Protein AF-A0A961NUL1-F1 (afdb_monomer_lite)

Foldseek 3Di:
DDQLAPPVVVVLVVVVVVLCPDPVNVVVDPDSDDVPDDDDPVDPVVCVVVVSDDPPPPD

Structure (mmCIF, N/CA/C/O backbone):
data_AF-A0A961NUL1-F1
#
_entry.id   AF-A0A961NUL1-F1
#
loop_
_atom_site.group_PDB
_atom_site.id
_atom_site.type_symbol
_atom_site.label_atom_id
_atom_site.label_alt_id
_atom_site.label_comp_id
_atom_site.label_asym_id
_atom_site.label_entity_id
_atom_site.label_seq_id
_atom_site.pdbx_PDB_ins_code
_atom_site.Cartn_x
_atom_site.Cartn_y
_atom_site.Cartn_z
_atom_site.occupancy
_atom_site.B_iso_or_equiv
_atom_site.auth_seq_id
_atom_site.auth_comp_id
_atom_site.auth_asym_id
_atom_site.auth_atom_id
_atom_site.pdbx_PDB_model_num
ATOM 1 N N . PRO A 1 1 ? -18.108 -12.225 6.488 1.00 49.16 1 PRO A N 1
ATOM 2 C CA . PRO A 1 1 ? -17.179 -11.859 7.582 1.00 49.16 1 PRO A CA 1
ATOM 3 C C . PRO A 1 1 ? -15.768 -11.687 7.003 1.00 49.16 1 PRO A C 1
ATOM 5 O O . PRO A 1 1 ? -14.955 -12.604 7.005 1.00 49.16 1 PRO A O 1
ATOM 8 N N . TRP A 1 2 ? -15.563 -10.554 6.337 1.00 50.84 2 TRP A N 1
ATOM 9 C CA . TRP A 1 2 ? -14.411 -10.302 5.479 1.00 50.84 2 TRP A CA 1
ATOM 10 C C . TRP A 1 2 ? -13.450 -9.437 6.285 1.00 50.84 2 TRP A C 1
ATOM 12 O O . TRP A 1 2 ? -13.769 -8.296 6.595 1.00 50.84 2 TRP A O 1
ATOM 22 N N . HIS A 1 3 ? -12.347 -10.026 6.742 1.00 52.47 3 HIS A N 1
ATOM 23 C CA . HIS A 1 3 ? -11.349 -9.326 7.540 1.00 52.47 3 HIS A CA 1
ATOM 24 C C . HIS A 1 3 ? -10.945 -8.030 6.825 1.00 52.47 3 HIS A C 1
ATOM 26 O O . HIS A 1 3 ? -10.415 -8.086 5.715 1.00 5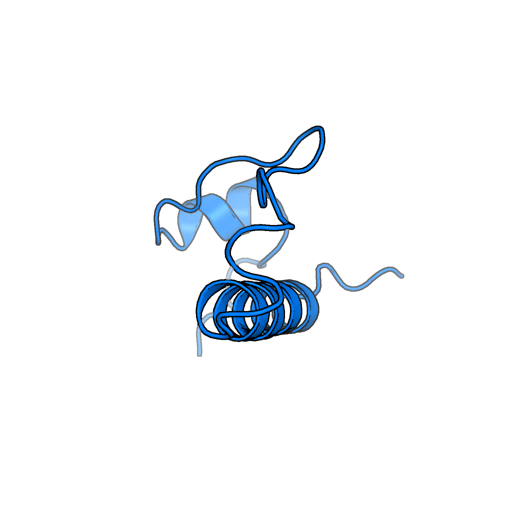2.47 3 HIS A O 1
ATOM 32 N N . HIS A 1 4 ? -11.167 -6.872 7.443 1.00 57.84 4 HIS A N 1
ATOM 33 C CA . HIS A 1 4 ? -10.498 -5.643 7.037 1.00 57.84 4 HIS A CA 1
ATOM 34 C C . HIS A 1 4 ? -9.033 -5.785 7.453 1.00 57.84 4 HIS A C 1
ATOM 36 O O . HIS A 1 4 ? -8.635 -5.594 8.597 1.00 57.84 4 HIS A O 1
ATOM 42 N N . ASN A 1 5 ? -8.273 -6.385 6.543 1.00 64.06 5 ASN A N 1
ATOM 43 C CA . ASN A 1 5 ? -7.115 -7.181 6.891 1.00 64.06 5 ASN A CA 1
ATOM 44 C C . ASN A 1 5 ? -5.853 -6.326 6.788 1.00 64.06 5 ASN A C 1
ATOM 46 O O . ASN A 1 5 ? -5.250 -6.219 5.718 1.00 64.06 5 ASN A O 1
ATOM 50 N N . LEU A 1 6 ? -5.427 -5.748 7.911 1.00 70.56 6 LEU A N 1
ATOM 51 C CA . LEU A 1 6 ? -4.125 -5.089 8.031 1.00 70.56 6 LEU A CA 1
ATOM 52 C C . LEU A 1 6 ? -2.990 -5.992 7.499 1.00 70.56 6 LEU A C 1
ATOM 54 O O . LEU A 1 6 ? -2.048 -5.516 6.866 1.00 70.56 6 LEU A O 1
ATOM 58 N N . THR A 1 7 ? -3.119 -7.317 7.649 1.00 66.94 7 THR A N 1
ATOM 59 C CA . THR A 1 7 ? -2.194 -8.295 7.060 1.00 66.94 7 THR A CA 1
ATOM 60 C C . THR A 1 7 ? -2.204 -8.262 5.528 1.00 66.94 7 THR A C 1
ATOM 62 O O . THR A 1 7 ? -1.135 -8.307 4.923 1.00 66.94 7 THR A O 1
ATOM 65 N N . ALA A 1 8 ? -3.363 -8.123 4.876 1.00 69.62 8 ALA A N 1
ATOM 66 C CA . ALA A 1 8 ? -3.441 -7.985 3.416 1.00 69.62 8 ALA A CA 1
ATOM 67 C C . ALA A 1 8 ? -2.827 -6.661 2.924 1.00 69.62 8 ALA A C 1
ATOM 69 O O . ALA A 1 8 ? -2.158 -6.645 1.884 1.00 69.62 8 ALA A O 1
ATOM 70 N N . ALA A 1 9 ? -2.975 -5.572 3.690 1.00 76.62 9 ALA A N 1
ATOM 71 C CA . ALA A 1 9 ? -2.297 -4.305 3.409 1.00 76.62 9 ALA A CA 1
ATOM 72 C C . ALA A 1 9 ? -0.763 -4.456 3.500 1.00 76.62 9 ALA A C 1
ATOM 74 O O . ALA A 1 9 ? -0.043 -4.068 2.576 1.00 76.62 9 ALA A O 1
ATOM 75 N N . ILE A 1 10 ? -0.256 -5.111 4.553 1.00 76.56 10 ILE A N 1
ATOM 76 C CA . ILE A 1 10 ? 1.181 -5.385 4.734 1.00 76.56 10 ILE A CA 1
ATOM 77 C C . ILE A 1 10 ? 1.732 -6.276 3.610 1.00 76.56 10 ILE A C 1
ATOM 79 O O . ILE A 1 10 ? 2.810 -5.992 3.080 1.00 76.56 10 ILE A O 1
ATOM 83 N N . VAL A 1 11 ? 1.016 -7.336 3.215 1.00 75.31 11 VAL A N 1
ATOM 84 C CA . VAL A 1 11 ? 1.423 -8.214 2.101 1.00 75.31 11 VAL A CA 1
ATOM 85 C C . VAL A 1 11 ? 1.503 -7.431 0.791 1.00 75.31 11 VAL A C 1
ATOM 87 O O . VAL A 1 11 ? 2.507 -7.533 0.087 1.00 75.31 11 VAL A O 1
ATOM 90 N N . SER A 1 12 ? 0.511 -6.589 0.495 1.00 83.19 12 SER A N 1
ATOM 91 C CA . SER A 1 12 ? 0.517 -5.748 -0.709 1.00 83.19 12 SER A CA 1
ATOM 92 C C . SER A 1 12 ? 1.721 -4.800 -0.736 1.00 83.19 12 SER A C 1
ATOM 94 O O . SER A 1 12 ? 2.388 -4.688 -1.764 1.00 83.19 12 SER A O 1
ATOM 96 N N . PHE A 1 13 ? 2.070 -4.185 0.403 1.00 86.19 13 PHE A N 1
ATOM 97 C CA . PHE A 1 13 ? 3.250 -3.321 0.510 1.00 86.19 13 PHE A CA 1
ATOM 98 C C . PHE A 1 13 ? 4.563 -4.090 0.305 1.00 86.19 13 PHE A C 1
ATOM 100 O O . PHE A 1 13 ? 5.434 -3.648 -0.447 1.00 86.19 13 PHE A O 1
ATOM 107 N N . ARG A 1 14 ? 4.708 -5.268 0.930 1.00 88.69 14 ARG A N 1
ATOM 108 C CA . ARG A 1 14 ? 5.896 -6.125 0.768 1.00 88.69 14 ARG A CA 1
ATOM 109 C C . ARG A 1 14 ? 6.083 -6.563 -0.685 1.00 88.69 14 ARG A C 1
ATOM 111 O O . ARG A 1 14 ? 7.192 -6.458 -1.207 1.00 88.69 14 ARG A O 1
ATOM 118 N N . THR A 1 15 ? 5.012 -6.994 -1.346 1.00 90.81 15 THR A N 1
ATOM 119 C CA . THR A 1 15 ? 5.053 -7.403 -2.755 1.00 90.81 15 THR A CA 1
ATOM 120 C C . THR A 1 15 ? 5.350 -6.221 -3.674 1.00 90.81 15 THR A C 1
ATOM 122 O O . THR A 1 15 ? 6.239 -6.322 -4.517 1.00 90.81 15 THR A O 1
ATOM 125 N N . ALA A 1 16 ? 4.682 -5.076 -3.489 1.00 90.50 16 ALA A N 1
ATOM 126 C CA . ALA A 1 16 ? 4.951 -3.873 -4.277 1.00 90.50 16 ALA A CA 1
ATOM 127 C C . ALA A 1 16 ? 6.416 -3.426 -4.149 1.00 90.50 16 ALA A C 1
ATOM 129 O O . ALA A 1 16 ? 7.055 -3.104 -5.151 1.00 90.50 16 ALA A O 1
ATOM 130 N N . LYS A 1 17 ? 6.983 -3.486 -2.935 1.00 92.38 17 LYS A N 1
ATOM 131 C CA . LYS A 1 17 ? 8.405 -3.217 -2.699 1.00 92.38 17 LYS A CA 1
ATOM 132 C C . LYS A 1 17 ? 9.296 -4.183 -3.480 1.00 92.38 17 LYS A C 1
ATOM 134 O O . LYS A 1 17 ? 10.171 -3.719 -4.201 1.00 92.38 17 LYS A O 1
ATOM 139 N N . ALA A 1 18 ? 9.058 -5.493 -3.379 1.00 93.94 18 ALA A N 1
ATOM 140 C CA . ALA A 1 18 ? 9.852 -6.502 -4.083 1.00 93.94 18 ALA A CA 1
ATOM 141 C C . ALA A 1 18 ? 9.834 -6.290 -5.608 1.00 93.94 18 ALA A C 1
ATOM 143 O O . ALA A 1 18 ? 10.883 -6.298 -6.256 1.00 93.94 18 ALA A O 1
ATOM 144 N N . LEU A 1 19 ? 8.651 -6.013 -6.164 1.00 93.62 19 LEU A N 1
ATOM 145 C CA . LEU A 1 19 ? 8.465 -5.726 -7.586 1.00 93.62 19 LEU A CA 1
ATOM 146 C C . LEU A 1 19 ? 9.164 -4.432 -8.021 1.00 93.62 19 LEU A C 1
ATOM 148 O O . LEU A 1 19 ? 9.733 -4.381 -9.108 1.00 93.62 19 LEU A O 1
ATOM 152 N N . LYS A 1 20 ? 9.171 -3.393 -7.180 1.00 92.94 20 LYS A N 1
ATOM 153 C CA . LYS A 1 20 ? 9.874 -2.138 -7.481 1.00 92.94 20 LYS A CA 1
ATOM 154 C C . LYS A 1 20 ? 11.395 -2.232 -7.318 1.00 92.94 20 LYS A C 1
ATOM 156 O O . LYS A 1 20 ? 12.111 -1.376 -7.826 1.00 92.94 20 LYS A O 1
ATOM 161 N N . THR A 1 21 ? 11.901 -3.220 -6.584 1.00 94.00 21 THR A N 1
ATOM 162 C CA . THR A 1 21 ? 13.348 -3.415 -6.392 1.00 94.00 21 THR A CA 1
ATOM 163 C C . THR A 1 21 ? 13.988 -4.328 -7.433 1.00 94.00 21 THR A C 1
ATOM 165 O O . THR A 1 21 ? 15.201 -4.280 -7.608 1.00 94.00 21 THR A O 1
ATOM 168 N N . ASN A 1 22 ? 13.207 -5.159 -8.127 1.00 93.88 22 ASN A N 1
ATOM 169 C CA . ASN A 1 22 ? 13.724 -6.079 -9.136 1.00 93.88 22 ASN A CA 1
ATOM 170 C C . ASN A 1 22 ? 13.831 -5.376 -10.507 1.00 93.88 22 ASN A C 1
ATOM 172 O O . ASN A 1 22 ? 12.798 -4.961 -11.032 1.00 93.88 22 ASN A O 1
ATOM 176 N N . PRO A 1 23 ? 15.027 -5.277 -11.127 1.00 89.38 23 PRO A N 1
ATOM 177 C CA . PRO A 1 23 ? 15.214 -4.622 -12.424 1.00 89.38 23 PRO A CA 1
ATOM 178 C C . PRO A 1 23 ? 14.279 -5.124 -13.528 1.00 89.38 23 PRO A C 1
ATOM 180 O O . PRO A 1 23 ? 13.849 -4.318 -14.343 1.00 89.38 23 PRO A O 1
ATOM 183 N N . GLY A 1 24 ? 13.920 -6.413 -13.531 1.00 91.75 24 GLY A N 1
ATOM 184 C CA . GLY A 1 24 ? 12.987 -6.964 -14.515 1.00 91.75 24 GLY A CA 1
ATOM 185 C C . GLY A 1 24 ? 11.590 -6.352 -14.397 1.00 91.75 24 GLY A C 1
ATOM 186 O O . GLY A 1 24 ? 11.041 -5.861 -15.371 1.00 91.75 24 GLY A O 1
ATOM 187 N N . SER A 1 25 ? 11.028 -6.293 -13.189 1.00 90.25 25 SER A N 1
ATOM 188 C CA . SER A 1 25 ? 9.673 -5.764 -12.981 1.00 90.25 25 SER A CA 1
ATOM 189 C C . SER A 1 25 ? 9.609 -4.243 -12.808 1.0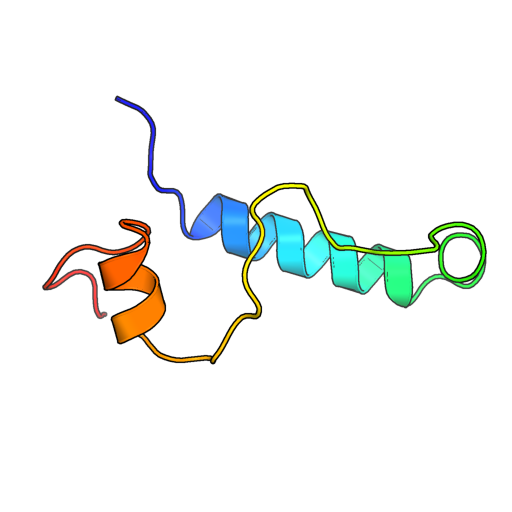0 90.25 25 SER A C 1
ATOM 191 O O . SER A 1 25 ? 8.553 -3.649 -13.018 1.00 90.25 25 SER A O 1
ATOM 193 N N . THR A 1 26 ? 10.714 -3.589 -12.440 1.00 91.88 26 THR A N 1
ATOM 194 C CA . THR A 1 26 ? 10.772 -2.140 -12.176 1.00 91.88 26 THR A CA 1
ATOM 195 C C . THR A 1 26 ? 10.368 -1.289 -13.371 1.00 91.88 26 THR A C 1
ATOM 197 O O . THR A 1 26 ? 9.749 -0.239 -13.178 1.00 91.88 26 THR A O 1
ATOM 200 N N . TYR A 1 27 ? 10.757 -1.710 -14.575 1.00 91.81 27 TYR A N 1
ATOM 201 C CA . TYR A 1 27 ? 10.496 -0.969 -15.809 1.00 91.81 27 TYR A CA 1
ATOM 202 C C . TYR A 1 27 ? 9.197 -1.417 -16.491 1.00 91.81 27 TYR A C 1
ATOM 204 O O . TYR A 1 27 ? 8.535 -0.599 -17.129 1.00 91.81 27 TYR A O 1
ATOM 212 N N . ASP A 1 28 ? 8.789 -2.670 -16.284 1.00 94.19 28 ASP A N 1
ATOM 213 C CA . ASP A 1 28 ? 7.554 -3.222 -16.847 1.00 94.19 28 ASP A CA 1
ATOM 214 C C . ASP A 1 28 ? 6.298 -2.723 -16.109 1.00 94.19 28 ASP A C 1
ATOM 216 O O . ASP A 1 28 ? 5.236 -2.531 -16.711 1.00 94.19 28 ASP A O 1
ATOM 220 N N . ILE A 1 29 ? 6.401 -2.453 -14.803 1.00 90.94 29 ILE A N 1
ATOM 221 C CA . ILE A 1 29 ? 5.282 -1.971 -13.984 1.00 90.94 29 ILE A CA 1
ATOM 222 C C . ILE A 1 29 ? 5.264 -0.440 -13.954 1.00 90.94 29 ILE A C 1
ATOM 224 O O . ILE A 1 29 ? 6.020 0.211 -13.232 1.00 90.94 29 ILE A O 1
ATOM 228 N N . LYS A 1 30 ? 4.323 0.151 -14.698 1.00 91.19 30 LYS A N 1
ATOM 229 C CA . LYS A 1 30 ? 4.184 1.614 -14.826 1.00 91.19 30 LYS A CA 1
ATOM 230 C C . LYS A 1 30 ? 3.619 2.302 -13.580 1.00 91.19 30 LYS A C 1
ATOM 232 O O . LYS A 1 30 ? 3.905 3.471 -13.343 1.00 91.19 30 LYS A O 1
ATOM 237 N N . THR A 1 31 ? 2.779 1.618 -12.803 1.00 89.12 31 THR A N 1
ATOM 238 C CA . THR A 1 31 ? 2.133 2.191 -11.613 1.00 89.12 31 THR A CA 1
ATOM 239 C C . THR A 1 31 ? 1.708 1.107 -10.628 1.00 89.12 31 THR A C 1
ATOM 241 O O . THR A 1 31 ? 1.302 0.022 -11.031 1.00 89.12 31 THR A O 1
ATOM 244 N N . PHE A 1 32 ? 1.765 1.431 -9.335 1.00 87.75 32 PHE A N 1
ATOM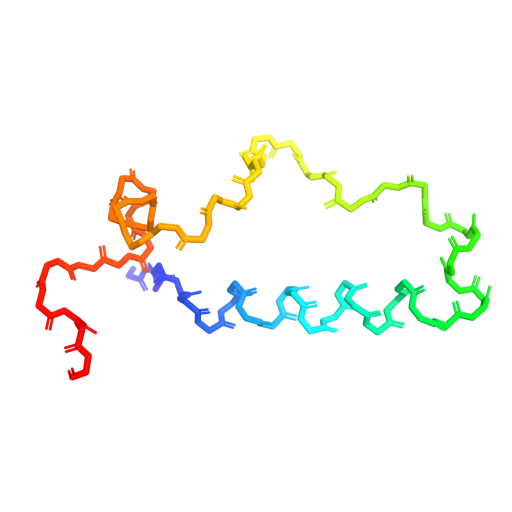 245 C CA . PHE A 1 32 ? 1.237 0.609 -8.238 1.00 87.75 32 PHE A CA 1
ATOM 246 C C . PHE A 1 32 ? -0.100 1.149 -7.702 1.00 87.75 32 PHE A C 1
ATOM 248 O O . PHE A 1 32 ? -0.522 0.801 -6.603 1.00 87.75 32 PHE A O 1
ATOM 255 N N . ARG A 1 33 ? -0.761 2.040 -8.452 1.00 87.25 33 ARG A N 1
ATOM 256 C CA . ARG A 1 33 ? -2.060 2.613 -8.077 1.00 87.25 33 ARG A CA 1
ATOM 257 C C . ARG A 1 33 ? -3.179 1.731 -8.611 1.00 87.25 33 ARG A C 1
ATOM 259 O O . ARG A 1 33 ? -3.205 1.424 -9.801 1.00 87.25 33 ARG A O 1
ATOM 266 N N . TRP A 1 34 ? -4.115 1.378 -7.741 1.00 83.19 34 TRP A N 1
ATOM 267 C CA . TRP A 1 34 ? -5.341 0.686 -8.123 1.00 83.19 34 TRP A CA 1
ATOM 268 C C . TRP A 1 34 ? -6.516 1.664 -8.130 1.00 83.19 34 TRP A C 1
ATOM 270 O O . TRP A 1 34 ? -6.477 2.720 -7.495 1.00 83.19 34 TRP A O 1
ATOM 280 N N . ARG A 1 35 ? -7.590 1.327 -8.845 1.00 85.00 35 ARG A N 1
ATOM 281 C CA . ARG A 1 35 ? -8.816 2.129 -8.808 1.00 85.00 35 ARG A CA 1
ATOM 282 C C . ARG A 1 35 ? -9.328 2.199 -7.362 1.00 85.00 35 ARG A C 1
ATOM 284 O O . ARG A 1 35 ? -9.436 1.169 -6.706 1.00 85.00 35 ARG A O 1
ATOM 291 N N . ASN A 1 36 ? -9.633 3.408 -6.890 1.00 82.81 36 ASN A N 1
ATOM 292 C CA . ASN A 1 36 ? -10.064 3.716 -5.518 1.00 82.81 36 ASN A CA 1
ATOM 293 C C . ASN A 1 36 ? -8.971 3.574 -4.437 1.00 82.81 36 ASN A C 1
ATOM 295 O O . ASN A 1 36 ? -9.290 3.566 -3.252 1.00 82.81 36 ASN A O 1
ATOM 299 N N . SER A 1 37 ? -7.687 3.495 -4.809 1.00 85.56 37 SER A N 1
ATOM 300 C CA . SER A 1 37 ? -6.598 3.612 -3.830 1.00 85.56 37 SER A CA 1
ATOM 301 C C . SER A 1 37 ? -6.388 5.068 -3.409 1.00 85.56 37 SER A C 1
ATOM 303 O O . SER A 1 37 ? -6.356 5.952 -4.271 1.00 85.56 37 SER A O 1
ATOM 305 N N . VAL A 1 38 ? -6.135 5.299 -2.122 1.00 87.00 38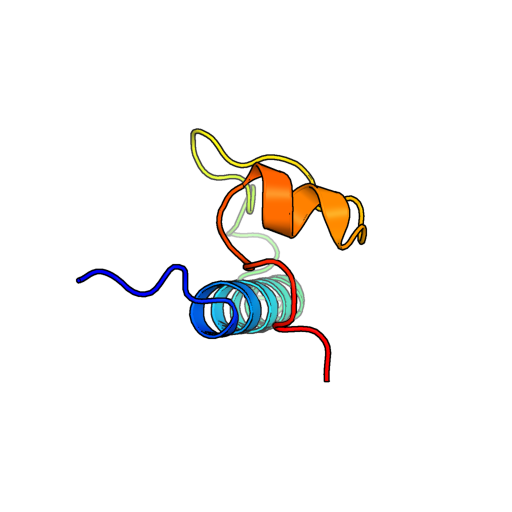 VAL A N 1
ATOM 306 C CA . VAL A 1 38 ? -5.672 6.585 -1.577 1.00 87.00 38 VAL A CA 1
ATOM 307 C C . VAL A 1 38 ? -4.189 6.493 -1.181 1.00 87.00 38 VAL A C 1
ATOM 309 O O . VAL A 1 38 ? -3.720 5.391 -0.886 1.00 87.00 38 VAL A O 1
ATOM 312 N N . PRO A 1 39 ? -3.417 7.598 -1.209 1.00 87.81 39 PRO A N 1
ATOM 313 C CA . PRO A 1 39 ? -2.057 7.617 -0.665 1.00 87.81 39 PRO A CA 1
ATOM 314 C C . PRO A 1 39 ? -2.048 7.219 0.813 1.00 87.81 39 PRO A C 1
ATOM 316 O O . PRO A 1 39 ? -2.970 7.571 1.537 1.00 87.81 39 PRO A O 1
ATOM 319 N N . LEU A 1 40 ? -1.023 6.494 1.261 1.00 85.50 40 LEU A N 1
ATOM 320 C CA . LEU A 1 40 ? -0.852 6.163 2.676 1.00 85.50 40 LEU A CA 1
ATOM 321 C C . LEU A 1 40 ? -0.176 7.337 3.398 1.00 85.50 40 LEU A C 1
ATOM 323 O O . LEU A 1 40 ? 0.984 7.637 3.126 1.00 85.50 40 LEU A O 1
ATOM 327 N N . GLU A 1 41 ? -0.884 7.947 4.342 1.00 90.75 41 GLU A N 1
ATOM 328 C CA . GLU A 1 41 ? -0.450 9.116 5.123 1.00 90.75 41 GLU A CA 1
ATOM 329 C C . GLU A 1 41 ? 0.281 8.729 6.420 1.00 90.75 41 GLU A C 1
ATOM 331 O O . GLU A 1 41 ? 0.628 9.586 7.226 1.00 90.75 41 GLU A O 1
ATOM 336 N N . TRP A 1 42 ? 0.498 7.429 6.658 1.00 85.69 42 TRP A N 1
ATOM 337 C CA . TRP A 1 42 ? 1.126 6.894 7.878 1.00 85.69 42 TRP A CA 1
ATOM 338 C C . TRP A 1 42 ? 0.429 7.308 9.185 1.00 85.69 42 TRP A C 1
ATOM 340 O O . TRP A 1 42 ? 1.034 7.292 10.255 1.00 85.69 42 TRP A O 1
ATOM 350 N N . SER A 1 43 ? -0.861 7.636 9.107 1.00 87.19 43 SER A N 1
ATOM 351 C CA . SER A 1 43 ? -1.692 7.985 10.255 1.00 87.19 43 SER A CA 1
ATOM 352 C C . SER A 1 43 ? -2.591 6.815 10.642 1.00 87.19 43 SER A C 1
ATOM 354 O O . SER A 1 43 ? -3.264 6.231 9.790 1.00 87.19 43 SER A O 1
ATOM 356 N N . SER A 1 44 ? -2.653 6.496 11.936 1.00 84.25 44 SER A N 1
ATOM 357 C CA . SER A 1 44 ? -3.610 5.517 12.467 1.00 84.25 44 SER A CA 1
ATOM 358 C C . SER A 1 44 ? -5.056 5.933 12.193 1.00 84.25 44 SER A C 1
ATOM 360 O O . SER A 1 44 ? -5.884 5.072 11.908 1.00 84.25 44 SER A O 1
ATOM 362 N N . GLN A 1 45 ? -5.347 7.240 12.180 1.00 87.94 45 GLN A N 1
ATOM 363 C CA . GLN A 1 45 ? -6.674 7.763 11.854 1.00 87.94 45 GLN A CA 1
ATOM 364 C C . GLN A 1 45 ? -7.108 7.371 10.439 1.00 87.94 45 GLN A C 1
ATOM 366 O O . GLN A 1 45 ? -8.241 6.957 10.251 1.00 87.94 45 GLN A O 1
ATOM 371 N N . GLN A 1 46 ? -6.197 7.393 9.460 1.00 88.44 46 GLN A N 1
ATOM 372 C CA . GLN A 1 46 ? -6.518 6.971 8.095 1.00 88.44 46 GLN A CA 1
ATOM 373 C C . GLN A 1 46 ? -6.964 5.504 8.042 1.00 88.44 46 GLN A C 1
ATOM 375 O O . GLN A 1 46 ? -7.843 5.148 7.264 1.00 88.44 46 GLN A O 1
ATOM 380 N N . LEU A 1 47 ? -6.360 4.639 8.859 1.00 85.69 47 LEU A N 1
ATOM 381 C CA . LEU A 1 47 ? -6.741 3.230 8.922 1.00 85.69 47 LEU A CA 1
ATOM 382 C C . LEU A 1 47 ? -8.122 3.050 9.562 1.00 85.69 47 LEU A C 1
ATOM 384 O O . LEU A 1 47 ? -8.887 2.219 9.080 1.00 85.69 47 LEU A O 1
ATOM 388 N N . LEU A 1 48 ? -8.446 3.846 10.587 1.00 86.81 48 LEU A N 1
ATOM 389 C CA . LEU A 1 48 ? -9.781 3.890 11.194 1.00 86.81 48 LEU A CA 1
ATOM 390 C C . LEU A 1 48 ? -10.827 4.389 10.185 1.00 86.81 48 LEU A C 1
ATOM 392 O O . LEU A 1 48 ? -11.849 3.741 9.985 1.00 86.81 48 LEU A O 1
ATOM 396 N N . ASP A 1 49 ? -10.539 5.492 9.489 1.00 87.88 49 ASP A N 1
ATOM 397 C CA . ASP A 1 49 ? -11.436 6.100 8.498 1.00 87.88 49 ASP A CA 1
ATOM 398 C C . ASP A 1 49 ? -11.700 5.163 7.306 1.00 87.88 49 ASP A C 1
ATOM 400 O O . ASP A 1 49 ? -12.787 5.166 6.728 1.00 87.88 49 ASP A O 1
ATOM 404 N N . LEU A 1 50 ? -10.712 4.336 6.940 1.00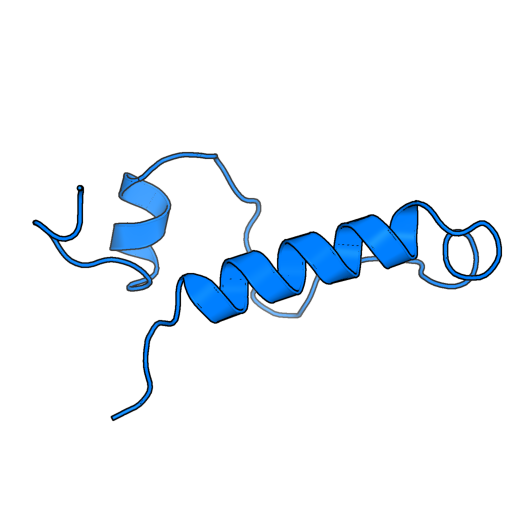 84.31 50 LEU A N 1
ATOM 405 C CA . LEU A 1 50 ? -10.831 3.307 5.903 1.00 84.31 50 LEU A CA 1
ATOM 406 C C . LEU A 1 50 ? -11.432 1.984 6.417 1.00 84.31 50 LEU A C 1
ATOM 408 O O . LEU A 1 50 ? -11.570 1.044 5.633 1.00 84.31 50 LEU A O 1
ATOM 412 N N . GLY A 1 51 ? -11.755 1.879 7.712 1.00 84.12 51 GLY A N 1
ATOM 413 C CA . GLY A 1 51 ? -12.281 0.664 8.345 1.00 84.12 51 GLY A CA 1
ATOM 414 C C . GLY A 1 51 ? -11.283 -0.496 8.409 1.00 84.12 51 GLY A C 1
ATOM 415 O O . GLY A 1 51 ? -11.681 -1.638 8.610 1.00 84.12 51 GLY A O 1
ATOM 416 N N . LEU A 1 52 ? -9.987 -0.228 8.206 1.00 81.56 52 LEU A N 1
ATOM 417 C CA . LEU A 1 52 ? -8.891 -1.208 8.249 1.00 81.56 52 LEU A CA 1
ATOM 418 C C . LEU A 1 52 ? -8.391 -1.494 9.666 1.00 81.56 52 LEU A C 1
ATOM 420 O O . LEU A 1 52 ? -7.550 -2.374 9.860 1.00 81.56 52 LEU A O 1
ATOM 424 N N . MET A 1 53 ? -8.871 -0.723 10.633 1.00 81.38 53 MET A N 1
ATOM 425 C CA . MET A 1 53 ? -8.536 -0.829 12.037 1.00 81.38 53 MET A CA 1
ATOM 426 C C . MET A 1 53 ? -9.745 -0.397 12.865 1.00 81.38 53 MET A C 1
ATOM 428 O O . MET A 1 53 ? -10.458 0.522 12.474 1.00 81.38 53 MET A O 1
ATOM 432 N N . GLU A 1 54 ? -9.945 -1.031 14.014 1.00 81.38 54 GLU A N 1
ATOM 433 C CA . GLU A 1 54 ? -10.971 -0.653 14.988 1.00 81.38 54 GLU A CA 1
ATOM 434 C C . GLU A 1 54 ? -10.353 0.106 16.179 1.00 81.38 54 GLU A C 1
ATOM 436 O O . GLU A 1 54 ? -9.188 -0.126 16.534 1.00 81.38 54 GLU A O 1
ATOM 441 N N . PRO A 1 55 ? -11.105 0.998 16.851 1.00 78.69 55 PRO A N 1
ATOM 442 C CA . PRO A 1 55 ? -10.665 1.604 18.105 1.00 78.69 55 PRO A CA 1
ATOM 443 C C . PRO A 1 55 ? -10.294 0.525 19.137 1.00 78.69 55 PRO A C 1
ATOM 445 O O . PRO A 1 55 ? -11.079 -0.380 19.407 1.00 78.69 55 PRO A O 1
ATOM 448 N N . GLY A 1 56 ? -9.090 0.610 19.713 1.00 76.62 56 GLY A N 1
ATOM 449 C CA . GLY A 1 56 ? -8.581 -0.380 20.673 1.00 76.62 56 GLY A CA 1
ATOM 450 C C . GLY A 1 56 ? -7.825 -1.573 20.067 1.00 76.62 56 GLY A C 1
ATOM 451 O O . GLY A 1 56 ? -7.353 -2.415 20.821 1.00 76.62 56 GLY A O 1
ATOM 452 N N . GLN A 1 57 ? -7.645 -1.643 18.739 1.00 75.38 57 GLN A N 1
ATOM 453 C CA . GLN A 1 57 ? -6.714 -2.594 18.095 1.00 75.38 57 GLN A CA 1
ATOM 454 C C . GLN A 1 57 ? -5.237 -2.156 18.148 1.00 75.38 57 GLN A C 1
ATOM 456 O O . GLN A 1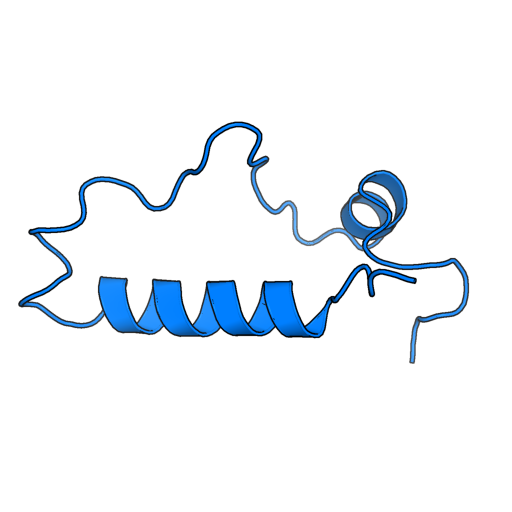 57 ? -4.376 -2.807 17.551 1.00 75.38 57 GLN A O 1
ATOM 461 N N . TRP A 1 58 ? -4.929 -1.031 18.798 1.00 65.62 58 TRP A N 1
ATOM 462 C CA . TRP A 1 58 ? -3.549 -0.616 19.050 1.00 65.62 58 TRP A CA 1
ATOM 463 C C . TRP A 1 58 ? -2.935 -1.600 20.064 1.00 65.62 58 TRP A C 1
ATOM 465 O O . TRP A 1 58 ? -3.601 -1.940 21.039 1.00 65.62 58 TRP A O 1
ATOM 475 N N . PHE A 1 59 ? -1.720 -2.092 19.789 1.00 52.97 59 PHE A N 1
ATOM 476 C CA . PHE A 1 59 ? -0.976 -2.999 20.679 1.00 52.97 59 PHE A CA 1
ATOM 477 C C . PHE A 1 59 ? -0.778 -2.417 22.081 1.00 52.97 59 PHE A C 1
ATOM 479 O O . PHE A 1 59 ? -0.534 -1.190 22.171 1.00 52.97 59 PHE A O 1
#

Radius of gyration: 13.88 Å; chains: 1; bounding box: 32×21×38 Å

Sequence (59 aa):
PWHHNLTAAIVSFRTAKALKTNPGSTYDIKTFRWRNSVPLEWSSQQLLDLGLMEPGQWF

Secondary structure (DSSP, 8-state):
-----HHHHHHHHHHHHHHHHSHHHHHH----PPTT-------HHHHHHTTSS-TT---

pLDDT: mean 82.19, std 11.53, range [49.16, 94.19]